Protein AF-A0A937AWQ3-F1 (afdb_monomer_lite)

Sequence (99 aa):
NVLHSLYDDSPALLVVNKFGKVEGDGGGMRQAIVEAVDRGIPVLVGVPARNLDRWRAFVGSLSRELPAEAAAITGWLRDCGIAGLPDVAERLVGPVRTV

Radius of gyration: 14.19 Å; chains: 1; bounding box: 30×35×32 Å

Secondary structure (DSSP, 8-state):
-HHHHHHHH--S-EEES---HHHHTT-TTHHHHHHHHHTT--EEE---GGGHHHHHHHHGGG-----S-HHHHHHHHHHTT------HHHH--SS----

pLDDT: mean 83.25, std 16.55, range [29.89, 95.5]

Structure (mmCIF, N/CA/C/O backbone):
data_AF-A0A937AWQ3-F1
#
_entry.id   AF-A0A937AWQ3-F1
#
loop_
_atom_site.group_PDB
_atom_site.id
_atom_site.type_symbol
_atom_site.label_atom_id
_atom_site.label_alt_id
_atom_site.label_comp_id
_atom_site.label_asym_id
_atom_site.label_entity_id
_atom_site.label_seq_id
_atom_site.pdbx_PDB_ins_code
_atom_site.Cartn_x
_atom_site.Cartn_y
_atom_site.Cartn_z
_atom_site.occupancy
_atom_site.B_iso_or_equiv
_atom_site.auth_seq_id
_atom_site.auth_comp_id
_atom_site.auth_asym_id
_atom_site.auth_atom_id
_atom_site.pdbx_PDB_model_num
ATOM 1 N N . ASN A 1 1 ? 6.577 7.239 15.879 1.00 83.69 1 ASN A N 1
ATOM 2 C CA . ASN A 1 1 ? 7.058 6.090 15.067 1.00 83.69 1 ASN A CA 1
ATOM 3 C C . ASN A 1 1 ? 5.848 5.505 14.338 1.00 83.69 1 ASN A C 1
ATOM 5 O O . ASN A 1 1 ? 4.763 5.598 14.893 1.00 83.69 1 ASN A O 1
ATOM 9 N N . VAL A 1 2 ? 6.004 4.937 13.139 1.00 86.62 2 VAL A N 1
ATOM 10 C CA . VAL A 1 2 ? 4.910 4.374 12.323 1.00 86.62 2 VAL A CA 1
ATOM 11 C C . VAL A 1 2 ? 4.053 3.390 13.122 1.00 86.62 2 VAL A C 1
ATOM 13 O O . VAL A 1 2 ? 2.839 3.521 13.111 1.00 86.62 2 VAL A O 1
ATOM 16 N N . LEU A 1 3 ? 4.663 2.482 13.893 1.00 90.00 3 LEU A N 1
ATOM 17 C CA . LEU A 1 3 ? 3.920 1.503 14.704 1.00 90.00 3 LEU A CA 1
ATOM 18 C C . LEU A 1 3 ? 2.986 2.158 15.732 1.00 90.00 3 LEU A C 1
ATOM 20 O O . LEU A 1 3 ? 1.848 1.740 15.874 1.00 90.00 3 LEU A O 1
ATOM 24 N N . HIS A 1 4 ? 3.436 3.216 16.407 1.00 90.19 4 HIS A N 1
ATOM 25 C CA . HIS A 1 4 ? 2.605 3.949 17.368 1.00 90.19 4 HIS A CA 1
ATOM 26 C C . HIS A 1 4 ? 1.406 4.614 16.684 1.00 90.19 4 HIS A C 1
ATOM 28 O O . HIS A 1 4 ? 0.290 4.485 17.163 1.00 90.19 4 HIS A O 1
ATOM 34 N N . SER A 1 5 ? 1.623 5.240 15.521 1.00 88.19 5 SER A N 1
ATOM 35 C CA . SER A 1 5 ? 0.535 5.854 14.750 1.00 88.19 5 SER A CA 1
ATOM 36 C C . SER A 1 5 ? -0.467 4.819 14.248 1.00 88.19 5 SER A C 1
ATOM 38 O O . SER A 1 5 ? -1.665 5.078 14.258 1.00 88.19 5 SER A O 1
ATOM 40 N N . LEU A 1 6 ? -0.001 3.616 13.876 1.00 92.31 6 LEU A N 1
ATOM 41 C CA . LEU A 1 6 ? -0.910 2.516 13.577 1.00 92.31 6 LEU A CA 1
ATOM 42 C C . LEU A 1 6 ? -1.865 2.322 14.762 1.00 92.31 6 LEU A C 1
ATOM 44 O O . LEU A 1 6 ? -3.067 2.482 14.557 1.00 92.31 6 LEU A O 1
ATOM 48 N N . TYR A 1 7 ? -1.370 2.056 15.971 1.00 90.25 7 TYR A N 1
ATOM 49 C CA . TYR A 1 7 ? -2.233 1.765 17.123 1.00 90.25 7 TYR A CA 1
ATOM 50 C C . TYR A 1 7 ? -3.099 2.945 17.574 1.00 90.25 7 TYR A C 1
ATOM 52 O O . TYR A 1 7 ? -4.296 2.752 17.782 1.00 90.25 7 TYR A O 1
ATOM 60 N N . ASP A 1 8 ? -2.526 4.142 17.669 1.00 91.38 8 ASP A N 1
ATOM 61 C CA . ASP A 1 8 ? -3.162 5.245 18.391 1.00 91.38 8 ASP A CA 1
ATOM 62 C C . ASP A 1 8 ? -3.998 6.146 17.477 1.00 91.38 8 ASP A C 1
ATOM 64 O O . ASP A 1 8 ? -5.068 6.603 17.877 1.00 91.38 8 ASP A O 1
ATOM 68 N N . ASP A 1 9 ? -3.567 6.336 16.226 1.00 89.06 9 ASP A N 1
ATOM 69 C CA . ASP A 1 9 ? -4.259 7.207 15.268 1.00 89.06 9 ASP A CA 1
ATOM 70 C C . ASP A 1 9 ? -5.200 6.429 14.337 1.00 89.06 9 ASP A C 1
ATOM 72 O O . ASP A 1 9 ? -6.090 7.021 13.731 1.00 89.06 9 ASP A O 1
ATOM 76 N N . SER A 1 10 ? -5.008 5.108 14.203 1.00 86.69 10 SER A N 1
ATOM 77 C CA . SER A 1 10 ? -5.788 4.231 13.312 1.00 86.69 10 SER A CA 1
ATOM 78 C C . SER A 1 10 ? -5.949 4.807 11.893 1.00 86.69 10 SER A C 1
ATOM 80 O O . SER A 1 10 ? -7.065 5.102 11.454 1.00 86.69 10 SER A O 1
ATOM 82 N N . PRO A 1 11 ? -4.836 4.994 11.157 1.00 92.19 11 PRO A N 1
ATOM 83 C CA . PRO A 1 11 ? -4.864 5.655 9.862 1.00 92.19 11 PRO A CA 1
ATOM 84 C C . PRO A 1 11 ? -5.668 4.850 8.839 1.00 92.19 11 PRO A C 1
ATOM 86 O O . PRO A 1 11 ? -5.656 3.622 8.837 1.00 92.19 11 PRO A O 1
ATOM 89 N N . ALA A 1 12 ? -6.296 5.557 7.899 1.00 92.19 12 ALA A N 1
ATOM 90 C CA . ALA A 1 12 ? -7.063 4.933 6.820 1.00 92.19 12 ALA A CA 1
ATOM 91 C C . ALA A 1 12 ? -6.188 4.252 5.747 1.00 92.19 12 ALA A C 1
ATOM 93 O O . ALA A 1 12 ? -6.704 3.493 4.933 1.00 92.19 12 ALA A O 1
ATOM 94 N N . LEU A 1 13 ? -4.884 4.553 5.700 1.00 93.56 13 LEU A N 1
ATOM 95 C CA . LEU A 1 13 ? -3.953 4.047 4.690 1.00 93.56 13 LEU A CA 1
ATOM 96 C C . LEU A 1 13 ? -2.514 4.090 5.208 1.00 93.56 13 LEU A C 1
ATOM 98 O O . LEU A 1 13 ? -2.075 5.107 5.747 1.00 93.56 13 LEU A O 1
ATOM 102 N N . LEU A 1 14 ? -1.749 3.034 4.937 1.00 94.94 14 LEU A N 1
ATOM 103 C CA . LEU A 1 14 ? -0.293 3.051 5.033 1.00 94.94 14 LEU A CA 1
ATOM 104 C C . LEU A 1 14 ? 0.321 3.179 3.633 1.00 94.94 14 LEU A C 1
ATOM 106 O O . LEU A 1 14 ? 0.073 2.345 2.765 1.00 94.94 14 LEU A O 1
ATOM 110 N N . VAL A 1 15 ? 1.166 4.191 3.420 1.00 93.69 15 VAL A N 1
ATOM 111 C CA . VAL A 1 15 ? 1.946 4.343 2.180 1.00 93.69 15 VAL A CA 1
ATOM 112 C C . VAL A 1 15 ? 3.418 4.082 2.466 1.00 93.69 15 VAL A C 1
ATOM 114 O O . VAL A 1 15 ? 4.048 4.796 3.246 1.00 93.69 15 VAL A O 1
ATOM 117 N N . VAL A 1 16 ? 3.986 3.080 1.798 1.00 92.31 16 VAL A N 1
ATOM 118 C CA . VAL A 1 16 ? 5.411 2.755 1.857 1.00 92.31 16 VAL A CA 1
ATOM 119 C C . VAL A 1 16 ? 6.042 3.107 0.517 1.00 92.31 16 VAL A C 1
ATOM 121 O O . VAL A 1 16 ? 5.748 2.492 -0.505 1.00 92.31 16 VAL A O 1
ATOM 124 N N . ASN A 1 17 ? 6.939 4.096 0.525 1.00 88.88 17 ASN A N 1
ATOM 125 C CA . ASN A 1 17 ? 7.586 4.595 -0.692 1.00 88.88 17 ASN A CA 1
ATOM 126 C C . ASN A 1 17 ? 8.260 3.473 -1.501 1.00 88.88 17 ASN A C 1
ATOM 128 O O . ASN A 1 17 ? 8.126 3.435 -2.722 1.00 88.88 17 ASN A O 1
ATOM 132 N N . LYS A 1 18 ? 8.974 2.561 -0.823 1.00 86.50 18 LYS A N 1
ATOM 133 C CA . LYS A 1 18 ? 9.746 1.512 -1.490 1.00 86.50 18 LYS A CA 1
ATOM 134 C C . LYS A 1 18 ? 9.930 0.253 -0.641 1.00 86.50 18 LYS A C 1
ATOM 136 O O . LYS A 1 18 ? 10.449 0.339 0.465 1.00 86.50 18 LYS A O 1
ATOM 141 N N . PHE A 1 19 ? 9.636 -0.918 -1.211 1.00 87.19 19 PHE A N 1
ATOM 142 C CA . PHE A 1 19 ? 10.085 -2.218 -0.703 1.00 87.19 19 PHE A CA 1
ATOM 143 C C . PHE A 1 19 ? 11.490 -2.527 -1.233 1.00 87.19 19 PHE A C 1
ATOM 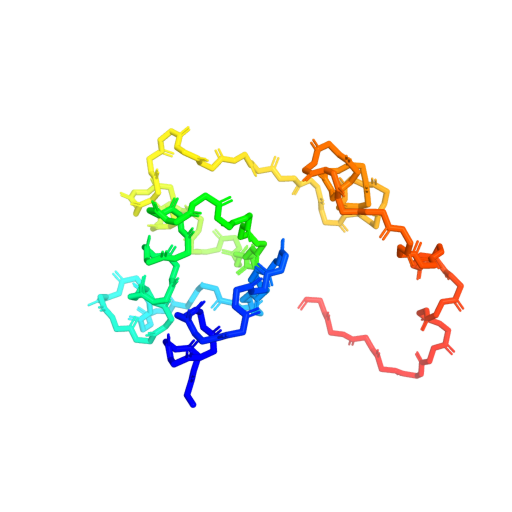145 O O . PHE A 1 19 ? 11.695 -2.860 -2.407 1.00 87.19 19 PHE A O 1
ATOM 152 N N . GLY A 1 20 ? 12.490 -2.324 -0.381 1.00 86.00 20 GLY A N 1
ATOM 153 C CA . GLY A 1 20 ? 13.906 -2.413 -0.696 1.00 86.00 20 GLY A CA 1
ATOM 154 C C . GLY A 1 20 ? 14.549 -3.739 -0.297 1.00 86.00 20 GLY A C 1
ATOM 155 O O . GLY A 1 20 ? 13.900 -4.731 0.023 1.00 86.00 20 GLY A O 1
ATOM 156 N N . LYS A 1 21 ? 15.886 -3.747 -0.336 1.00 82.94 21 LYS A N 1
ATOM 157 C CA . LYS A 1 21 ? 16.684 -4.878 0.149 1.00 82.94 21 LYS A CA 1
ATOM 158 C C . LYS A 1 21 ? 16.471 -5.097 1.652 1.00 82.94 21 LYS A C 1
ATOM 160 O O . LYS A 1 21 ? 16.288 -6.232 2.059 1.00 82.94 21 LYS A O 1
ATOM 165 N N . VAL A 1 22 ? 16.439 -4.016 2.436 1.00 82.56 22 VAL A N 1
ATOM 166 C CA . VAL A 1 22 ? 16.275 -4.063 3.899 1.00 82.56 22 VAL A CA 1
ATOM 167 C C . VAL A 1 22 ? 14.964 -4.748 4.289 1.00 82.56 22 VAL A C 1
ATOM 169 O O . VAL A 1 22 ? 14.965 -5.620 5.149 1.00 82.56 22 VAL A O 1
ATOM 172 N N . GLU A 1 23 ? 13.862 -4.407 3.624 1.00 83.31 23 GLU A N 1
ATOM 173 C CA . GLU A 1 23 ? 12.554 -5.019 3.866 1.00 83.31 23 GLU A CA 1
ATOM 174 C C . GLU A 1 23 ? 12.506 -6.481 3.402 1.00 83.31 23 GLU A C 1
ATOM 176 O O . GLU A 1 23 ? 11.926 -7.333 4.079 1.00 83.31 23 GLU A O 1
ATOM 181 N N . GLY A 1 24 ? 13.158 -6.786 2.274 1.00 73.00 24 GLY A N 1
ATOM 182 C CA . GLY A 1 24 ? 13.315 -8.156 1.781 1.00 73.00 24 GLY A CA 1
ATOM 183 C C . GLY A 1 24 ? 14.126 -9.051 2.723 1.00 73.00 24 GLY A C 1
ATOM 184 O O . GLY A 1 24 ? 13.833 -10.237 2.824 1.00 73.00 24 GLY A O 1
ATOM 185 N N . ASP A 1 25 ? 15.087 -8.474 3.443 1.00 82.06 25 ASP A N 1
ATOM 186 C CA . ASP A 1 25 ? 15.942 -9.173 4.405 1.00 82.06 25 ASP A CA 1
ATOM 187 C C . ASP A 1 25 ? 15.320 -9.199 5.828 1.00 82.06 25 ASP A C 1
ATOM 189 O O . ASP A 1 25 ? 15.944 -9.681 6.770 1.00 82.06 25 ASP A O 1
ATOM 193 N N . GLY A 1 26 ? 14.082 -8.710 5.999 1.00 77.94 26 GLY A N 1
ATOM 194 C CA . GLY A 1 26 ? 13.315 -8.821 7.249 1.00 77.94 26 GLY A CA 1
ATOM 195 C C . GLY A 1 26 ? 13.267 -7.565 8.127 1.00 77.94 26 GLY A C 1
ATOM 196 O O . GLY A 1 26 ? 12.626 -7.594 9.174 1.00 77.94 26 GLY A O 1
ATOM 197 N N . GLY A 1 27 ? 13.908 -6.468 7.719 1.00 84.69 27 GLY A N 1
ATOM 198 C CA . GLY A 1 27 ? 13.963 -5.216 8.479 1.00 84.69 27 GLY A CA 1
ATOM 199 C C . GLY A 1 27 ? 13.028 -4.116 7.964 1.00 84.69 27 GLY A C 1
ATOM 200 O O . GLY A 1 27 ? 12.075 -4.352 7.219 1.00 84.69 27 GLY A O 1
ATOM 201 N N . GLY A 1 28 ? 13.331 -2.873 8.347 1.00 88.31 28 GLY A N 1
ATOM 202 C CA . GLY A 1 28 ? 12.683 -1.675 7.807 1.00 88.31 28 GLY A CA 1
ATOM 203 C C . GLY A 1 28 ? 11.177 -1.636 8.062 1.00 88.31 28 GLY A C 1
ATOM 204 O O . GLY A 1 28 ? 10.711 -1.907 9.167 1.00 88.31 28 GLY A O 1
ATOM 205 N N . MET A 1 29 ? 10.407 -1.303 7.025 1.00 91.38 29 MET A N 1
ATOM 206 C CA . MET A 1 29 ? 8.948 -1.159 7.122 1.00 91.38 29 MET A CA 1
ATOM 207 C C . MET A 1 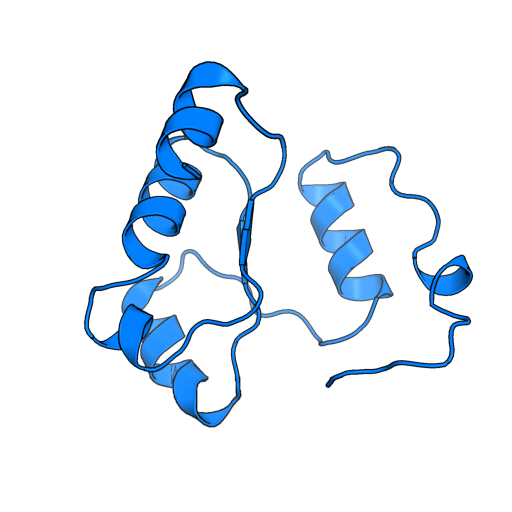29 ? 8.181 -2.486 7.129 1.00 91.38 29 MET A C 1
ATOM 209 O O . MET A 1 29 ? 6.955 -2.470 7.206 1.00 91.38 29 MET A O 1
ATOM 213 N N . ARG A 1 30 ? 8.859 -3.642 7.086 1.00 91.62 30 ARG A N 1
ATOM 214 C CA . ARG A 1 30 ? 8.196 -4.953 7.040 1.00 91.62 30 ARG A CA 1
ATOM 215 C C . ARG A 1 30 ? 7.236 -5.165 8.214 1.00 91.62 30 ARG A C 1
ATOM 217 O O . ARG A 1 30 ? 6.111 -5.596 7.989 1.00 91.62 30 ARG A O 1
ATOM 224 N N . GLN A 1 31 ? 7.654 -4.823 9.435 1.00 92.75 31 GLN A N 1
ATOM 225 C CA . GLN A 1 31 ? 6.796 -4.960 10.617 1.00 92.75 31 GLN A CA 1
ATOM 226 C C . GLN A 1 31 ? 5.558 -4.061 10.514 1.00 92.75 31 GLN A C 1
ATOM 228 O O . GLN A 1 31 ? 4.451 -4.522 10.750 1.00 92.75 31 GLN A O 1
ATOM 233 N N . ALA A 1 32 ? 5.723 -2.806 10.090 1.00 93.94 32 ALA A N 1
ATOM 234 C CA . ALA A 1 32 ? 4.595 -1.894 9.907 1.00 93.94 32 ALA A CA 1
ATOM 235 C C . ALA A 1 32 ? 3.609 -2.379 8.831 1.00 93.94 32 ALA A C 1
ATOM 237 O O . ALA A 1 32 ? 2.409 -2.183 8.983 1.00 93.94 32 ALA A O 1
ATOM 238 N N . ILE A 1 33 ? 4.097 -3.028 7.766 1.00 94.56 33 ILE A N 1
ATOM 239 C CA . ILE A 1 33 ? 3.239 -3.623 6.731 1.00 94.56 33 ILE A CA 1
ATOM 240 C C . ILE A 1 33 ? 2.402 -4.762 7.318 1.00 94.56 33 ILE A C 1
ATOM 242 O O . ILE A 1 33 ? 1.197 -4.785 7.094 1.00 94.56 33 ILE A O 1
ATOM 246 N N . VAL A 1 34 ? 3.017 -5.676 8.078 1.00 94.00 34 VAL A N 1
ATOM 247 C CA . VAL A 1 34 ? 2.297 -6.793 8.716 1.00 94.00 34 VAL A CA 1
ATOM 248 C C . VAL A 1 34 ? 1.234 -6.265 9.677 1.00 94.00 34 VAL A C 1
ATOM 250 O O . VAL A 1 34 ? 0.069 -6.610 9.537 1.00 94.00 34 VAL A O 1
ATOM 253 N N . GLU A 1 35 ? 1.604 -5.349 10.572 1.00 95.25 35 GLU A N 1
ATOM 254 C CA . GLU A 1 35 ? 0.676 -4.779 11.557 1.00 95.25 35 GLU A CA 1
ATOM 255 C C . GLU A 1 35 ? -0.475 -3.997 10.910 1.00 95.25 35 GLU A C 1
ATOM 257 O O . GLU A 1 35 ? -1.601 -4.015 11.400 1.00 95.25 35 GLU A O 1
ATOM 262 N N . ALA A 1 36 ? -0.224 -3.296 9.801 1.00 94.88 36 ALA A N 1
ATOM 263 C CA . ALA A 1 36 ? -1.290 -2.628 9.061 1.00 94.88 36 ALA A CA 1
ATOM 264 C C . ALA A 1 36 ? -2.264 -3.646 8.448 1.00 94.88 36 ALA A C 1
ATOM 266 O O . ALA A 1 36 ? -3.474 -3.492 8.607 1.00 94.88 36 ALA A O 1
ATOM 267 N N . VAL A 1 37 ? -1.744 -4.705 7.816 1.00 93.69 37 VAL A N 1
ATOM 268 C CA . VAL A 1 37 ? -2.559 -5.775 7.221 1.00 93.69 37 VAL A CA 1
ATOM 269 C C . VAL A 1 37 ? -3.391 -6.497 8.283 1.00 93.69 37 VAL A C 1
ATOM 271 O O . VAL A 1 37 ? -4.597 -6.645 8.091 1.00 93.69 37 VAL A O 1
ATOM 274 N N . ASP A 1 38 ? -2.798 -6.867 9.420 1.00 94.12 38 ASP A N 1
ATOM 275 C CA . ASP A 1 38 ? -3.497 -7.549 10.523 1.00 94.12 38 ASP A CA 1
ATOM 276 C C . ASP A 1 38 ? -4.624 -6.695 11.121 1.00 94.12 38 ASP A C 1
ATOM 278 O O . ASP A 1 38 ? -5.624 -7.214 11.620 1.00 94.12 38 ASP A O 1
ATOM 282 N N . ARG A 1 39 ? -4.499 -5.369 11.026 1.00 94.38 39 ARG A N 1
ATOM 283 C CA . ARG A 1 39 ? -5.503 -4.405 11.496 1.00 94.38 39 ARG A CA 1
ATOM 284 C C . ARG A 1 39 ? -6.507 -3.997 10.420 1.00 94.38 39 ARG A C 1
ATOM 286 O O . ARG A 1 39 ? -7.340 -3.130 10.669 1.00 94.38 39 ARG A O 1
ATOM 293 N N . GLY A 1 40 ? -6.435 -4.597 9.233 1.00 92.81 40 GLY A N 1
ATOM 294 C CA . GLY A 1 40 ? -7.315 -4.277 8.110 1.00 92.81 40 GLY A CA 1
ATOM 295 C C . GLY A 1 40 ? -7.067 -2.894 7.502 1.00 92.81 40 GLY A C 1
ATOM 296 O O . GLY A 1 40 ? -7.923 -2.390 6.778 1.00 92.81 40 GLY A O 1
ATOM 297 N N . ILE A 1 41 ? -5.917 -2.273 7.781 1.00 94.50 41 ILE A N 1
ATOM 298 C CA . ILE A 1 41 ? -5.516 -1.004 7.175 1.00 94.50 41 ILE A CA 1
ATOM 299 C C . ILE A 1 41 ? -4.937 -1.302 5.785 1.00 94.50 41 ILE A C 1
ATOM 301 O O . ILE A 1 41 ? -3.947 -2.033 5.682 1.00 94.50 41 ILE A O 1
ATOM 305 N N . PRO A 1 42 ? -5.500 -0.729 4.706 1.00 94.50 42 PRO A N 1
ATOM 306 C CA . PRO A 1 42 ? -4.947 -0.868 3.366 1.00 94.50 42 PRO A CA 1
ATOM 307 C C . PRO A 1 42 ? -3.492 -0.390 3.300 1.00 94.50 42 PRO A C 1
ATOM 309 O O . PRO A 1 42 ? -3.124 0.624 3.900 1.00 94.50 42 PRO A O 1
ATOM 312 N N . VAL A 1 43 ? -2.664 -1.095 2.526 1.00 95.50 43 VAL A N 1
ATOM 313 C CA . VAL A 1 43 ? -1.244 -0.762 2.356 1.00 95.50 43 VAL A CA 1
ATOM 314 C C . VAL A 1 43 ? -0.920 -0.566 0.879 1.00 95.50 43 VAL A C 1
ATOM 316 O O . VAL A 1 43 ? -1.092 -1.479 0.075 1.00 95.50 43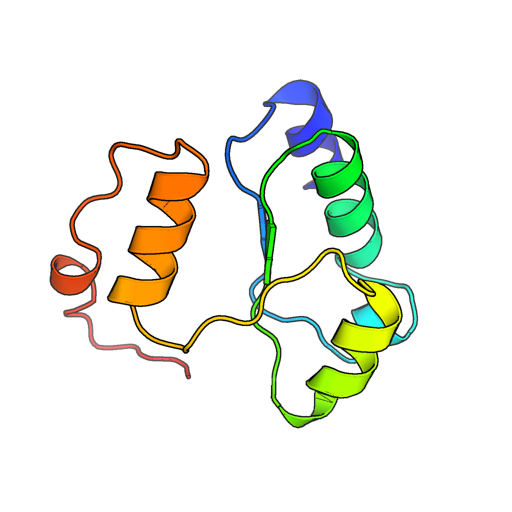 VAL A O 1
ATOM 319 N N . LEU A 1 44 ? -0.395 0.609 0.533 1.00 95.12 44 LEU A N 1
ATOM 320 C CA . LEU A 1 44 ? 0.162 0.902 -0.785 1.00 95.12 44 LEU A CA 1
ATOM 321 C C . LEU A 1 44 ? 1.688 0.884 -0.708 1.00 95.12 44 LEU A C 1
ATOM 323 O O . LEU A 1 44 ? 2.284 1.659 0.041 1.00 95.12 44 LEU A O 1
ATOM 327 N N . VAL A 1 45 ? 2.330 0.023 -1.498 1.00 94.62 45 VAL A N 1
ATOM 328 C CA . VAL A 1 45 ? 3.789 -0.140 -1.486 1.00 94.62 45 VAL A CA 1
ATOM 329 C C . VAL A 1 45 ? 4.360 0.048 -2.884 1.00 94.62 45 VAL A C 1
ATOM 331 O O . VAL A 1 45 ? 3.969 -0.647 -3.819 1.00 94.62 45 VAL A O 1
ATOM 334 N N . GLY A 1 46 ? 5.333 0.949 -3.024 1.00 93.50 46 GLY A N 1
ATOM 335 C CA . GLY A 1 46 ? 6.150 1.027 -4.233 1.00 93.50 46 GLY A CA 1
ATOM 336 C C . GLY A 1 46 ? 7.131 -0.144 -4.295 1.00 93.50 46 GLY A C 1
ATOM 337 O O . GLY A 1 46 ? 7.939 -0.334 -3.385 1.00 93.50 46 GLY A O 1
ATOM 338 N N . VAL A 1 47 ? 7.101 -0.943 -5.362 1.00 92.62 47 VAL A N 1
ATOM 339 C CA . VAL A 1 47 ? 7.994 -2.104 -5.515 1.00 92.62 47 VAL A CA 1
ATOM 340 C C . VAL A 1 47 ? 8.807 -1.961 -6.802 1.00 92.62 47 VAL A C 1
ATOM 342 O O . VAL A 1 47 ? 8.260 -2.082 -7.895 1.00 92.62 47 VAL A O 1
ATOM 345 N N . PRO A 1 48 ? 10.128 -1.723 -6.718 1.00 90.62 48 PRO A N 1
ATOM 346 C CA . PRO A 1 48 ? 10.982 -1.738 -7.899 1.00 90.62 48 PRO A CA 1
ATOM 347 C C . PRO A 1 48 ? 10.956 -3.120 -8.556 1.00 90.62 48 PRO A C 1
ATOM 349 O O . PRO A 1 48 ? 11.062 -4.118 -7.847 1.00 90.62 48 PRO A O 1
ATOM 352 N N . ALA A 1 49 ? 10.947 -3.188 -9.891 1.00 90.81 49 ALA A N 1
ATOM 353 C CA . 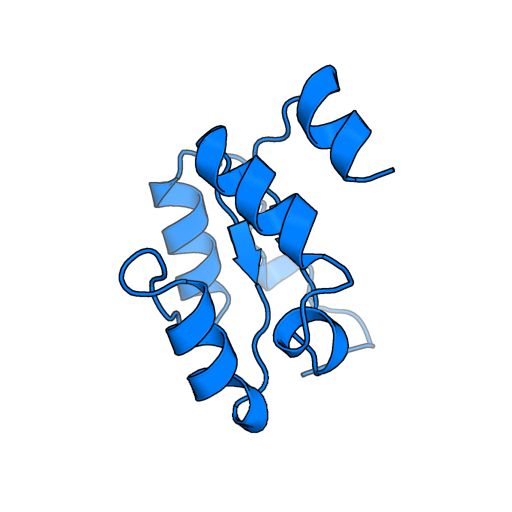ALA A 1 49 ? 10.855 -4.453 -10.637 1.00 90.81 49 ALA A CA 1
ATOM 354 C C . ALA A 1 49 ? 11.850 -5.535 -10.163 1.00 90.81 49 ALA A C 1
ATOM 356 O O . ALA A 1 49 ? 11.479 -6.688 -9.974 1.00 90.81 49 ALA A O 1
ATOM 357 N N . ARG A 1 50 ? 13.099 -5.153 -9.858 1.00 91.25 50 ARG A N 1
ATOM 358 C CA . ARG A 1 50 ? 14.139 -6.066 -9.334 1.00 91.25 50 ARG A CA 1
ATOM 359 C C . ARG A 1 50 ? 13.817 -6.722 -7.981 1.00 91.25 50 ARG A C 1
ATOM 361 O O . ARG A 1 50 ? 14.480 -7.678 -7.600 1.00 91.25 50 ARG A O 1
ATOM 368 N N . ASN A 1 51 ? 12.860 -6.177 -7.235 1.00 90.75 51 ASN A N 1
ATOM 369 C CA . ASN A 1 51 ? 12.441 -6.663 -5.922 1.00 90.75 51 ASN A CA 1
ATOM 370 C C . ASN A 1 51 ? 11.059 -7.331 -5.965 1.00 90.75 51 ASN A C 1
ATOM 372 O O . ASN A 1 51 ? 10.564 -7.737 -4.915 1.00 90.75 51 ASN A O 1
ATOM 376 N N . LEU A 1 52 ? 10.440 -7.454 -7.143 1.00 91.06 52 LEU A N 1
ATOM 377 C CA . LEU A 1 52 ? 9.065 -7.926 -7.277 1.00 91.06 52 LEU A CA 1
ATOM 378 C C . LEU A 1 52 ? 8.894 -9.372 -6.797 1.00 91.06 52 LEU A C 1
ATOM 380 O O . LEU A 1 52 ? 7.954 -9.662 -6.068 1.00 91.06 52 LEU A O 1
ATOM 384 N N . ASP A 1 53 ? 9.848 -10.254 -7.092 1.00 92.81 53 ASP A N 1
ATOM 385 C CA . ASP A 1 53 ? 9.792 -11.643 -6.616 1.00 92.81 53 ASP A CA 1
ATOM 386 C C . ASP A 1 53 ? 9.932 -11.740 -5.094 1.00 92.81 53 ASP A C 1
ATOM 388 O O . ASP A 1 53 ? 9.252 -12.536 -4.449 1.00 92.81 53 ASP A O 1
ATOM 392 N N . ARG A 1 54 ? 10.758 -10.875 -4.489 1.00 92.12 54 ARG A N 1
ATOM 393 C CA . ARG A 1 54 ? 10.885 -10.795 -3.024 1.00 92.12 54 ARG A CA 1
ATOM 394 C C . ARG A 1 54 ? 9.611 -10.261 -2.381 1.00 92.12 54 ARG A C 1
ATOM 396 O O . ARG A 1 54 ? 9.215 -10.748 -1.329 1.00 92.12 54 ARG A O 1
ATOM 403 N N . TRP A 1 55 ? 8.980 -9.272 -3.012 1.00 93.12 55 TRP A N 1
ATOM 404 C CA . TRP A 1 55 ? 7.687 -8.755 -2.583 1.00 93.12 55 TRP A CA 1
ATOM 405 C C . TRP A 1 55 ? 6.619 -9.847 -2.635 1.00 93.12 55 TRP A C 1
ATOM 407 O O . TRP A 1 55 ? 6.007 -10.128 -1.611 1.00 93.12 55 TRP A O 1
ATOM 417 N N . ARG A 1 56 ? 6.470 -10.533 -3.776 1.00 93.88 56 ARG A N 1
ATOM 418 C CA . ARG A 1 56 ? 5.535 -11.657 -3.959 1.00 93.88 56 ARG A CA 1
ATOM 419 C C . ARG A 1 56 ? 5.759 -12.767 -2.933 1.00 93.88 56 ARG A C 1
ATOM 421 O O . ARG A 1 56 ? 4.797 -13.261 -2.360 1.00 93.88 56 ARG A O 1
ATOM 428 N N . ALA A 1 57 ? 7.014 -13.121 -2.655 1.00 92.56 57 ALA A N 1
ATOM 429 C CA . ALA A 1 57 ? 7.350 -14.107 -1.629 1.00 92.56 57 ALA A CA 1
ATOM 430 C C . ALA A 1 57 ? 6.994 -13.640 -0.206 1.00 92.56 57 ALA A C 1
ATOM 432 O O . ALA A 1 57 ? 6.662 -14.462 0.642 1.00 92.56 57 ALA A O 1
ATOM 433 N N . PHE A 1 58 ? 7.062 -12.334 0.068 1.00 91.19 58 PHE A N 1
ATOM 434 C CA . PHE A 1 58 ? 6.685 -11.769 1.362 1.00 91.19 58 PHE A CA 1
ATOM 435 C C . PHE A 1 58 ? 5.167 -11.742 1.569 1.00 91.19 58 PHE A C 1
ATOM 437 O O . PHE A 1 58 ? 4.696 -12.200 2.606 1.00 91.19 58 PHE A O 1
ATOM 444 N N . VAL A 1 59 ? 4.415 -11.197 0.614 1.00 90.69 59 VAL A N 1
ATOM 445 C CA . VAL A 1 59 ? 2.968 -10.952 0.766 1.00 90.69 59 VAL A CA 1
ATOM 446 C C . VAL A 1 59 ? 2.090 -12.114 0.309 1.00 90.69 59 VAL A C 1
ATOM 448 O O . VAL A 1 59 ? 0.904 -12.154 0.632 1.00 90.69 59 VAL A O 1
ATOM 451 N N . GLY A 1 60 ? 2.641 -13.051 -0.463 1.00 89.69 60 GLY A N 1
ATOM 452 C CA . GLY A 1 60 ? 1.887 -14.156 -1.043 1.00 89.69 60 GLY A CA 1
ATOM 453 C C . GLY A 1 60 ? 0.706 -13.667 -1.885 1.00 89.69 60 GLY A C 1
ATOM 454 O O . GLY A 1 60 ? 0.823 -12.735 -2.680 1.00 89.69 60 GLY A O 1
ATOM 455 N N . SER A 1 61 ? -0.459 -14.287 -1.691 1.00 88.38 61 SER A N 1
ATOM 456 C CA . SER A 1 61 ? -1.699 -13.958 -2.405 1.00 88.38 61 SER A CA 1
ATOM 457 C C . SER A 1 61 ? -2.444 -12.736 -1.855 1.00 88.38 61 SER A C 1
ATOM 459 O O . SER A 1 61 ? -3.533 -12.436 -2.336 1.00 88.38 61 SER A O 1
ATOM 461 N N . LEU A 1 62 ? -1.905 -12.048 -0.839 1.00 88.00 62 LEU A N 1
ATOM 462 C CA . LEU A 1 62 ? -2.580 -10.914 -0.196 1.00 88.00 62 LEU A CA 1
ATOM 463 C C . LEU A 1 62 ? -2.455 -9.610 -0.990 1.00 88.00 62 LEU A C 1
ATOM 465 O O . LEU A 1 62 ? -3.241 -8.690 -0.782 1.00 88.00 62 LEU A O 1
ATOM 469 N N . SER A 1 63 ? -1.473 -9.505 -1.891 1.00 90.88 63 SER A N 1
ATOM 470 C CA . SER A 1 63 ? -1.278 -8.289 -2.684 1.00 90.88 63 SER A CA 1
ATOM 471 C C . SER A 1 63 ? -1.915 -8.381 -4.064 1.00 90.88 63 SER A C 1
ATOM 473 O O . SER A 1 63 ? -1.879 -9.425 -4.715 1.00 90.88 63 SER A O 1
ATOM 475 N N . ARG A 1 64 ? -2.399 -7.237 -4.546 1.00 92.31 64 ARG A N 1
ATOM 476 C CA . ARG A 1 64 ? -2.762 -7.009 -5.943 1.00 92.31 64 ARG A CA 1
ATOM 477 C C . ARG A 1 64 ? -1.750 -6.045 -6.554 1.00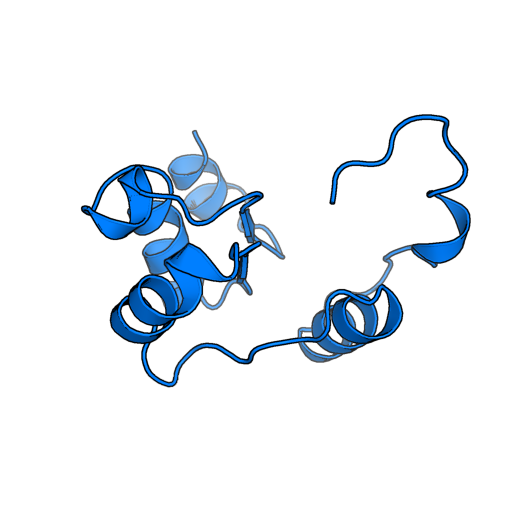 92.31 64 ARG A C 1
ATOM 479 O O . ARG A 1 64 ? -1.569 -4.944 -6.043 1.00 92.31 64 ARG A O 1
ATOM 486 N N . GLU A 1 65 ? -1.114 -6.445 -7.649 1.00 93.56 65 GLU A N 1
ATOM 487 C CA . GLU A 1 65 ? -0.263 -5.543 -8.428 1.00 93.56 65 GLU A CA 1
ATOM 488 C C . GLU A 1 65 ? -1.136 -4.569 -9.229 1.00 93.56 65 GLU A C 1
ATOM 490 O O . GLU A 1 65 ? -2.124 -4.966 -9.852 1.00 93.56 65 GLU A O 1
ATOM 495 N N . LEU A 1 66 ? -0.775 -3.287 -9.194 1.00 92.88 66 LEU A N 1
ATOM 496 C CA . LEU A 1 66 ? -1.456 -2.217 -9.918 1.00 92.88 66 LEU A CA 1
ATOM 497 C C . LEU A 1 66 ? -0.488 -1.595 -10.934 1.00 92.88 66 LEU A C 1
ATOM 499 O O . LEU A 1 66 ? 0.705 -1.481 -10.636 1.00 92.88 66 LEU A O 1
ATOM 503 N N . PRO A 1 67 ? -0.976 -1.144 -12.104 1.00 90.62 67 PRO A N 1
ATOM 504 C CA . PRO A 1 67 ? -0.211 -0.251 -12.965 1.00 90.62 67 PRO A CA 1
ATOM 505 C C . PRO A 1 67 ? 0.258 0.987 -12.193 1.00 90.62 67 PRO A C 1
ATOM 507 O O . PRO A 1 67 ? -0.458 1.494 -11.326 1.00 90.62 67 PRO A O 1
ATOM 510 N N . ALA A 1 68 ? 1.434 1.514 -12.544 1.00 85.69 68 ALA A N 1
ATOM 511 C CA . ALA A 1 68 ? 1.973 2.761 -11.991 1.00 85.69 68 ALA A CA 1
ATOM 512 C C . ALA A 1 68 ? 1.265 3.999 -12.583 1.00 85.69 68 ALA A C 1
ATOM 514 O O . ALA A 1 68 ? 1.892 4.933 -13.078 1.00 85.69 68 ALA A O 1
ATOM 515 N N . GLU A 1 69 ? -0.064 3.981 -12.559 1.00 89.06 69 GLU A N 1
ATOM 516 C CA . GLU A 1 69 ? -0.947 4.982 -13.139 1.00 89.06 69 GLU A CA 1
ATOM 517 C C . GLU A 1 69 ? -1.830 5.571 -12.041 1.00 89.06 69 GLU A C 1
ATOM 519 O O . GLU A 1 69 ? -2.417 4.842 -11.237 1.00 89.06 69 GLU A O 1
ATOM 524 N N . ALA A 1 70 ? -1.974 6.899 -12.030 1.00 85.88 70 ALA A N 1
ATOM 525 C CA . ALA A 1 70 ? -2.780 7.590 -11.025 1.00 85.88 70 ALA A CA 1
ATOM 526 C C . ALA A 1 70 ? -4.222 7.054 -10.978 1.00 85.88 70 ALA A C 1
ATOM 528 O O . ALA A 1 70 ? -4.748 6.809 -9.898 1.00 85.88 70 ALA A O 1
ATOM 529 N N . ALA A 1 71 ? -4.827 6.778 -12.138 1.00 88.00 71 ALA A N 1
ATOM 530 C CA . ALA A 1 71 ? -6.182 6.241 -12.224 1.00 88.00 71 ALA A CA 1
ATOM 531 C C . ALA A 1 71 ? -6.329 4.865 -11.547 1.00 88.00 71 ALA A C 1
ATOM 533 O O . ALA A 1 71 ? -7.320 4.633 -10.853 1.00 88.00 71 ALA A O 1
ATOM 534 N N . ALA A 1 72 ? -5.342 3.975 -11.698 1.00 90.25 72 ALA A N 1
ATOM 535 C CA . ALA A 1 72 ? -5.356 2.656 -11.066 1.00 90.25 72 ALA A CA 1
ATOM 536 C C . ALA A 1 72 ? -5.246 2.761 -9.537 1.00 90.25 72 ALA A C 1
ATOM 538 O O . ALA A 1 72 ? -5.997 2.106 -8.813 1.00 90.25 72 ALA A O 1
ATOM 539 N N . ILE A 1 73 ? -4.357 3.632 -9.050 1.00 90.56 73 ILE A N 1
ATOM 540 C CA . ILE A 1 73 ? -4.163 3.884 -7.616 1.00 90.56 73 ILE A CA 1
ATOM 541 C C . ILE A 1 73 ? -5.420 4.525 -7.013 1.00 90.56 73 ILE A C 1
ATOM 543 O O . ILE A 1 73 ? -5.928 4.048 -6.002 1.00 90.56 73 ILE A O 1
ATOM 547 N N . THR A 1 74 ? -5.970 5.565 -7.645 1.00 90.12 74 THR A N 1
ATOM 548 C CA . THR A 1 74 ? -7.198 6.231 -7.185 1.00 90.12 74 THR A CA 1
ATOM 549 C C . THR A 1 74 ? -8.406 5.294 -7.219 1.00 90.12 74 THR A C 1
ATOM 551 O O . THR A 1 74 ? -9.241 5.350 -6.318 1.00 90.12 74 THR A O 1
ATOM 554 N N . GLY A 1 75 ? -8.503 4.418 -8.224 1.00 91.56 75 GLY A N 1
ATOM 555 C CA . GLY A 1 75 ? -9.526 3.373 -8.286 1.00 91.56 75 GLY A CA 1
ATOM 556 C C . GLY A 1 75 ? -9.451 2.431 -7.086 1.00 91.56 75 GLY A C 1
ATOM 557 O O . GLY A 1 75 ? -10.440 2.267 -6.380 1.00 91.56 75 GLY A O 1
ATOM 558 N N . TRP A 1 76 ? -8.260 1.905 -6.791 1.00 93.44 76 TRP A N 1
ATOM 559 C CA . TRP A 1 76 ? -8.048 1.029 -5.638 1.00 93.44 76 TRP A CA 1
ATOM 560 C C . TRP A 1 76 ? -8.328 1.724 -4.295 1.00 93.44 76 TRP A C 1
ATOM 562 O O . TRP A 1 76 ? -8.976 1.145 -3.429 1.00 93.44 76 TRP A O 1
ATOM 572 N N . LEU A 1 77 ? -7.917 2.987 -4.128 1.00 92.25 77 LEU A N 1
ATOM 573 C CA . LEU A 1 77 ? -8.209 3.757 -2.911 1.00 92.25 77 LEU A CA 1
ATOM 574 C C . LEU A 1 77 ? -9.720 3.916 -2.689 1.00 92.25 77 LEU A C 1
ATOM 576 O O . LEU A 1 77 ? -10.197 3.780 -1.562 1.00 92.25 77 LEU A O 1
ATOM 580 N N . ARG A 1 78 ? -10.484 4.131 -3.767 1.00 91.19 78 ARG A N 1
ATOM 581 C CA . ARG A 1 78 ? -11.948 4.176 -3.708 1.00 91.19 78 ARG A CA 1
ATOM 582 C C . ARG A 1 78 ? -12.546 2.827 -3.305 1.00 91.19 78 ARG A C 1
ATOM 584 O O . ARG A 1 78 ? -13.446 2.817 -2.471 1.00 91.19 78 ARG A O 1
ATOM 591 N N . ASP A 1 79 ? -12.037 1.720 -3.845 1.00 91.94 79 ASP A N 1
ATOM 592 C CA . ASP A 1 79 ? -12.481 0.363 -3.485 1.00 91.94 79 ASP A CA 1
ATOM 593 C C . ASP A 1 79 ? -12.234 0.057 -1.995 1.00 91.94 79 ASP A C 1
ATOM 595 O O . ASP A 1 79 ? -13.019 -0.646 -1.363 1.00 91.94 79 ASP A O 1
ATOM 599 N N . CYS A 1 80 ? -11.185 0.641 -1.406 1.00 91.62 80 CYS A N 1
ATOM 600 C CA . CYS A 1 80 ? -10.908 0.581 0.031 1.00 91.62 80 CYS A CA 1
ATOM 601 C C . CYS A 1 80 ? -11.789 1.513 0.888 1.00 91.62 80 CYS A C 1
ATOM 603 O O . CYS A 1 80 ? -11.613 1.562 2.103 1.00 91.62 80 CYS A O 1
ATOM 605 N N . GLY A 1 81 ? -12.707 2.281 0.290 1.00 90.50 81 GLY A N 1
ATOM 606 C CA . GLY A 1 81 ? -13.541 3.253 1.004 1.00 90.50 81 GLY A CA 1
ATOM 607 C C . GLY A 1 81 ? -12.815 4.548 1.383 1.00 90.50 81 GLY A C 1
ATOM 608 O O . GLY A 1 81 ? -13.345 5.350 2.152 1.00 90.50 81 GLY A O 1
ATOM 609 N N . ILE A 1 82 ? -11.619 4.789 0.836 1.00 87.31 82 ILE A N 1
ATOM 610 C CA . ILE A 1 82 ? -10.848 6.012 1.075 1.00 87.31 82 ILE A CA 1
ATOM 611 C C . ILE A 1 82 ? -11.373 7.095 0.123 1.00 87.31 82 ILE A C 1
ATOM 613 O O . ILE A 1 82 ? -10.944 7.224 -1.025 1.00 87.31 82 ILE A O 1
ATOM 617 N N . ALA A 1 83 ? -12.356 7.857 0.601 1.00 71.38 83 ALA A N 1
ATOM 618 C CA . ALA A 1 83 ? -12.965 8.969 -0.123 1.00 71.38 83 ALA A CA 1
ATOM 619 C C . ALA A 1 83 ? -12.252 10.308 0.153 1.00 71.38 83 ALA A C 1
ATOM 621 O O . ALA A 1 83 ? -11.553 10.469 1.150 1.00 71.38 83 ALA A O 1
ATOM 622 N N . GLY A 1 84 ? -12.453 11.295 -0.728 1.00 65.19 84 GLY A N 1
ATOM 623 C CA . GLY A 1 84 ? -11.975 12.670 -0.521 1.00 65.19 84 GLY A CA 1
ATOM 624 C C . GLY A 1 84 ? -10.548 12.959 -0.995 1.00 65.19 84 GLY A C 1
ATOM 625 O O . GLY A 1 84 ? -10.033 14.045 -0.736 1.00 65.19 84 GLY A O 1
ATOM 626 N N . LEU A 1 85 ? -9.907 12.032 -1.714 1.00 57.66 85 LEU A N 1
ATOM 627 C CA . LEU A 1 85 ? -8.658 12.341 -2.407 1.00 57.66 85 LEU A CA 1
ATOM 628 C C . LEU A 1 85 ? -8.977 13.275 -3.587 1.00 57.66 85 LEU A C 1
ATOM 630 O O . LEU A 1 85 ? -9.760 12.876 -4.454 1.00 57.66 85 LEU A O 1
ATOM 634 N N . PRO A 1 86 ? -8.423 14.505 -3.632 1.00 49.59 86 PRO A N 1
ATOM 635 C CA . PRO A 1 86 ? -8.555 15.355 -4.809 1.00 49.59 86 PRO A CA 1
ATOM 636 C C . PRO A 1 86 ? -7.994 14.604 -6.015 1.00 49.59 86 PRO A C 1
ATOM 638 O O . PRO A 1 86 ? -7.100 13.770 -5.845 1.00 49.59 86 PRO A O 1
ATOM 641 N N . ASP A 1 87 ? -8.516 14.883 -7.209 1.00 52.91 87 ASP A N 1
ATOM 642 C CA . ASP A 1 87 ? -8.001 14.286 -8.437 1.00 52.91 87 ASP A CA 1
ATOM 643 C C . ASP A 1 87 ? -6.476 14.474 -8.475 1.00 52.91 87 ASP A C 1
ATOM 645 O O . ASP A 1 87 ? -5.957 15.592 -8.552 1.00 52.91 87 ASP A O 1
ATOM 649 N N . VAL A 1 88 ? -5.739 13.372 -8.305 1.00 53.06 88 VAL A N 1
ATOM 650 C CA . VAL A 1 88 ? -4.278 13.395 -8.147 1.00 53.06 88 VAL A CA 1
ATOM 651 C C . VAL A 1 88 ? -3.630 13.961 -9.415 1.00 53.06 88 VAL A C 1
ATOM 653 O O . VAL A 1 88 ? -2.525 14.502 -9.351 1.00 53.06 88 VAL A O 1
ATOM 656 N N . ALA A 1 89 ? -4.349 13.924 -10.544 1.00 48.69 89 ALA A N 1
ATOM 657 C CA . ALA A 1 89 ? -3.954 14.554 -11.793 1.00 48.69 89 ALA A CA 1
ATOM 658 C C . ALA A 1 89 ? -3.652 16.058 -11.642 1.00 48.69 89 ALA A C 1
ATOM 660 O O . ALA A 1 89 ? -2.724 16.552 -12.282 1.00 48.69 89 ALA A O 1
ATOM 661 N N . GLU A 1 90 ? -4.358 16.779 -10.766 1.00 42.81 90 GLU A N 1
ATOM 662 C CA . GLU A 1 90 ? -4.258 18.241 -10.671 1.00 42.81 90 GLU A CA 1
ATOM 663 C C . GLU A 1 90 ? -3.088 18.727 -9.794 1.00 42.81 90 GLU A C 1
ATOM 665 O O . GLU A 1 90 ? -2.579 19.831 -9.980 1.00 42.81 90 GLU A O 1
ATOM 670 N N . ARG A 1 91 ? -2.591 17.899 -8.859 1.00 47.1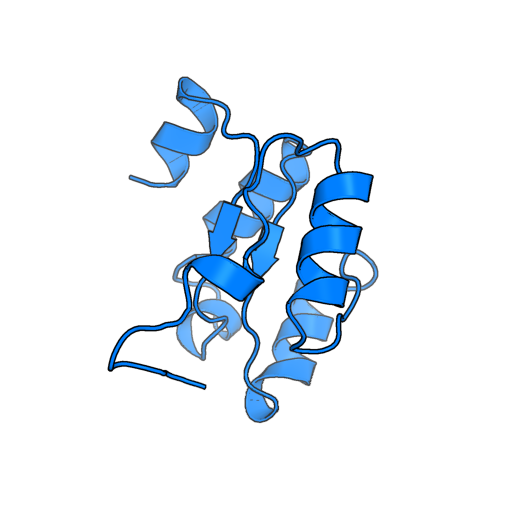2 91 ARG A N 1
ATOM 671 C CA . ARG A 1 91 ? -1.519 18.283 -7.910 1.00 47.12 91 ARG A CA 1
ATOM 672 C C . ARG A 1 91 ? -0.110 17.832 -8.307 1.00 47.12 91 ARG A C 1
ATOM 674 O O . ARG A 1 91 ? 0.841 18.151 -7.598 1.00 47.12 91 ARG A O 1
ATOM 681 N N . LEU A 1 92 ? 0.052 17.140 -9.436 1.00 48.16 92 LEU A N 1
ATOM 682 C CA . LEU A 1 92 ? 1.361 16.699 -9.953 1.00 48.16 92 LEU A CA 1
ATOM 683 C C . LEU A 1 92 ? 2.028 17.711 -10.909 1.00 48.16 92 LEU A C 1
ATOM 685 O O . LEU A 1 92 ? 3.038 17.397 -11.544 1.00 48.16 92 LEU A O 1
ATOM 689 N N . VAL A 1 93 ? 1.500 18.936 -10.999 1.00 46.56 93 VAL A N 1
ATOM 690 C CA . VAL A 1 93 ? 2.072 20.042 -11.784 1.00 46.56 93 VAL A CA 1
ATOM 691 C C . VAL A 1 93 ? 3.129 20.784 -10.949 1.00 46.56 93 VAL A C 1
ATOM 693 O O . VAL A 1 93 ? 2.959 21.930 -10.550 1.00 46.56 93 VAL A O 1
ATOM 696 N N . GLY A 1 94 ? 4.224 20.098 -10.622 1.00 50.62 94 GLY A N 1
ATOM 697 C CA . GLY A 1 94 ? 5.380 20.655 -9.912 1.00 50.62 94 GLY A CA 1
ATOM 698 C C . GLY A 1 94 ? 6.697 20.109 -10.481 1.00 50.62 94 GLY A C 1
ATOM 699 O O . GLY A 1 94 ? 6.695 19.039 -11.089 1.00 50.62 94 GLY A O 1
ATOM 700 N N . PRO A 1 95 ? 7.831 20.817 -10.315 1.00 43.62 95 PRO A N 1
ATOM 701 C CA . PRO A 1 95 ? 9.068 20.570 -11.070 1.00 43.62 95 PRO A CA 1
ATOM 702 C C . PRO A 1 95 ? 9.816 19.273 -10.717 1.00 43.62 95 PRO A C 1
ATOM 704 O O . PRO A 1 95 ? 10.831 18.977 -11.343 1.00 43.62 95 PRO A O 1
ATOM 707 N N . VAL A 1 96 ? 9.358 18.492 -9.735 1.00 36.44 96 VAL A N 1
ATOM 708 C CA . VAL A 1 96 ? 10.065 17.291 -9.272 1.00 36.44 96 VAL A CA 1
ATOM 709 C C . VAL A 1 96 ? 9.197 16.056 -9.481 1.00 36.44 96 VAL A C 1
ATOM 711 O O . VAL A 1 96 ? 8.136 15.915 -8.877 1.00 36.44 96 VAL A O 1
ATOM 714 N N . ARG A 1 97 ? 9.689 15.142 -10.323 1.00 47.44 97 ARG A N 1
ATOM 715 C CA . ARG A 1 97 ? 9.187 13.774 -10.473 1.00 47.44 97 ARG A CA 1
ATOM 716 C C . ARG A 1 97 ? 10.290 12.798 -10.080 1.00 47.44 97 ARG A C 1
ATOM 718 O O . ARG A 1 97 ? 11.421 12.943 -10.535 1.00 47.44 97 ARG A O 1
ATOM 725 N N . THR A 1 98 ? 9.933 11.773 -9.319 1.00 29.89 98 THR A N 1
ATOM 726 C CA . THR A 1 98 ? 10.773 10.590 -9.110 1.00 29.89 98 THR A CA 1
ATOM 727 C C . THR A 1 98 ? 9.934 9.378 -9.502 1.00 29.89 98 THR A C 1
ATOM 729 O O . THR A 1 98 ? 8.834 9.216 -8.974 1.00 29.89 98 THR A O 1
ATOM 732 N N . VAL A 1 99 ? 10.423 8.609 -10.481 1.00 39.88 99 VAL A N 1
ATOM 733 C CA . VAL A 1 99 ? 9.863 7.320 -10.932 1.00 39.88 99 VAL A CA 1
ATOM 734 C C . VAL A 1 99 ? 10.239 6.179 -9.994 1.00 39.88 99 VAL A C 1
ATOM 736 O O . VAL A 1 99 ? 11.324 6.263 -9.368 1.00 39.88 99 VAL A O 1
#

Foldseek 3Di:
DLVVCCPPVVDQEAEAEEDDPQVLVPHDCVVVVVSCVVVVRYYHHDYDPVCVVSVCVSCPPNDDDFPPDLVRVVVVCVVSVNDDDDSVVVVPPDDDDDD